Protein AF-A0A2D8FQS9-F1 (afdb_monomer_lite)

Radius of gyration: 17.71 Å; chains: 1; bounding box: 56×30×48 Å

Foldseek 3Di:
DDDDPPPPPVPPLLADQDPCVPPDPVVSVLSNLLLVLLLQLLLLCLLCVVVDDPPPSVVLLCVLCPDPPPVCVSVSSNSNVSSPNSVPDPSSVPDDNVNSVVSNVVSVVSVVVSVVVVVVVVVVD

Secondary structure (DSSP, 8-state):
---------TTTTTSPPP--TTS-HHHHHHHHHHHHHHHHHHHHHHHTGGGSPTTHHHHHHHHHHT---HHHHHHHHHHHHHHHHHHTSGGGGT--HHHHHHHHHHHHHHHHHHHHHHHHHHH--

pLDDT: mean 79.98, std 16.9, range [37.16, 96.5]

Structure (mmCIF, N/CA/C/O backbone):
data_AF-A0A2D8FQS9-F1
#
_entry.id   AF-A0A2D8FQS9-F1
#
loop_
_atom_site.group_PDB
_atom_site.id
_atom_site.type_symbol
_atom_site.label_atom_id
_atom_site.label_alt_id
_atom_site.label_comp_id
_atom_site.label_asym_id
_atom_site.label_entity_id
_atom_site.label_seq_id
_atom_site.pdbx_PDB_ins_code
_atom_site.Cartn_x
_atom_site.Cartn_y
_atom_site.Cartn_z
_atom_site.occupancy
_atom_site.B_iso_or_equiv
_atom_site.auth_seq_id
_atom_site.auth_comp_id
_atom_site.auth_asym_id
_atom_site.auth_atom_id
_atom_site.pdbx_PDB_model_num
ATOM 1 N N . MET A 1 1 ? 29.213 17.387 32.681 1.00 40.53 1 MET A N 1
ATOM 2 C CA . MET A 1 1 ? 29.246 16.064 32.025 1.00 40.53 1 MET A CA 1
ATOM 3 C C . MET A 1 1 ? 27.923 15.370 32.319 1.00 40.53 1 MET A C 1
ATOM 5 O O . MET A 1 1 ? 27.800 14.721 33.345 1.00 40.53 1 MET A O 1
ATOM 9 N N . PHE A 1 2 ? 26.915 15.616 31.481 1.00 39.91 2 PHE A N 1
ATOM 10 C CA . PHE A 1 2 ? 25.594 14.981 31.534 1.00 39.91 2 PHE A CA 1
ATOM 11 C C . PHE A 1 2 ? 25.517 14.081 30.297 1.00 39.91 2 PHE A C 1
ATOM 13 O O . PHE A 1 2 ? 25.138 14.515 29.213 1.00 39.91 2 PHE A O 1
ATOM 20 N N . SER A 1 3 ? 26.035 12.865 30.444 1.00 44.22 3 SER A N 1
ATOM 21 C CA . SER A 1 3 ? 25.919 11.799 29.450 1.00 44.22 3 SER A CA 1
ATOM 22 C C . SER A 1 3 ? 24.682 10.962 29.774 1.00 44.22 3 SER A C 1
ATOM 24 O O . SER A 1 3 ? 24.389 10.762 30.948 1.00 44.22 3 SER A O 1
ATOM 26 N N . LEU A 1 4 ? 24.041 10.426 28.730 1.00 42.78 4 LEU A N 1
ATOM 27 C CA . LEU A 1 4 ? 22.915 9.474 28.739 1.00 42.78 4 LEU A CA 1
AT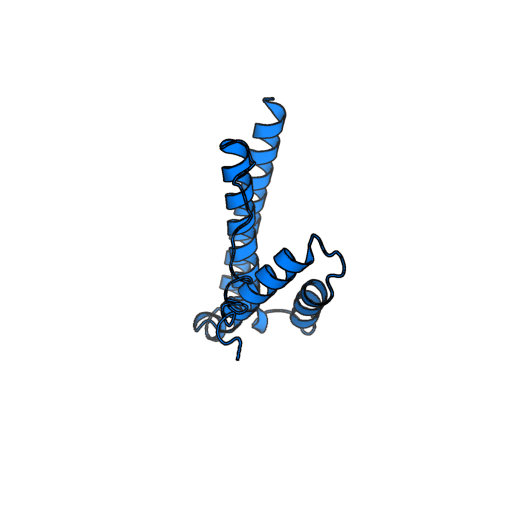OM 28 C C . LEU A 1 4 ? 21.489 10.048 28.844 1.00 42.78 4 LEU A C 1
ATOM 30 O O . LEU A 1 4 ? 20.752 9.738 29.769 1.00 42.78 4 LEU A O 1
ATOM 34 N N . VAL A 1 5 ? 21.040 10.740 27.792 1.00 48.91 5 VAL A N 1
ATOM 35 C CA . VAL A 1 5 ? 19.666 10.552 27.268 1.00 48.91 5 VAL A CA 1
ATOM 36 C C . VAL A 1 5 ? 19.762 10.344 25.752 1.00 48.91 5 VAL A C 1
ATOM 38 O O . VAL A 1 5 ? 19.230 11.084 24.936 1.00 48.91 5 VAL A O 1
ATOM 41 N N . LEU A 1 6 ? 20.535 9.327 25.375 1.00 44.69 6 LEU A N 1
ATOM 42 C CA . LEU A 1 6 ? 20.594 8.757 24.027 1.00 44.69 6 LEU A CA 1
ATOM 43 C C . LEU A 1 6 ? 19.648 7.548 23.983 1.00 44.69 6 LEU A C 1
ATOM 45 O O . LEU A 1 6 ? 20.048 6.419 23.735 1.00 44.69 6 LEU A O 1
ATOM 49 N N . ALA A 1 7 ? 18.381 7.802 24.304 1.00 42.34 7 ALA A N 1
ATOM 50 C CA . ALA A 1 7 ? 17.290 6.842 24.168 1.00 42.34 7 ALA A CA 1
ATOM 51 C C . ALA A 1 7 ? 16.113 7.484 23.422 1.00 42.34 7 ALA A C 1
ATOM 53 O O . ALA A 1 7 ? 14.952 7.210 23.701 1.00 42.34 7 ALA A O 1
ATOM 54 N N . PHE A 1 8 ? 16.410 8.336 22.438 1.00 40.31 8 PHE A N 1
ATOM 55 C CA . PHE A 1 8 ? 15.499 8.472 21.313 1.00 40.31 8 PHE A CA 1
ATOM 56 C C . PHE A 1 8 ? 15.676 7.216 20.469 1.00 40.31 8 PHE A C 1
ATOM 58 O O . PHE A 1 8 ? 16.539 7.140 19.597 1.00 40.31 8 PHE A O 1
ATOM 65 N N . ALA A 1 9 ? 14.845 6.219 20.763 1.00 43.88 9 ALA A N 1
ATOM 66 C CA . ALA A 1 9 ? 14.488 5.131 19.867 1.00 43.88 9 ALA A CA 1
ATOM 67 C C . ALA A 1 9 ? 13.776 5.689 18.613 1.00 43.88 9 ALA A C 1
ATOM 69 O O . ALA A 1 9 ? 12.670 5.289 18.267 1.00 43.88 9 ALA A O 1
ATOM 70 N N . GLY A 1 10 ? 14.414 6.635 17.918 1.00 37.16 10 GLY A N 1
ATOM 71 C CA . GLY A 1 10 ? 13.919 7.301 16.715 1.00 37.16 10 GLY A CA 1
ATOM 72 C C . GLY A 1 10 ? 13.976 6.426 15.463 1.00 37.16 10 GLY A C 1
ATOM 73 O O . GLY A 1 10 ? 13.921 6.951 14.361 1.00 37.16 10 GLY A O 1
ATOM 74 N N . ALA A 1 11 ? 14.105 5.107 15.621 1.00 37.94 11 ALA A N 1
ATOM 75 C CA . ALA A 1 11 ? 14.059 4.144 14.525 1.00 37.94 11 ALA A CA 1
ATOM 76 C C . ALA A 1 11 ? 12.902 3.135 14.648 1.00 37.94 11 ALA A C 1
ATOM 78 O O . ALA A 1 11 ? 12.718 2.335 13.740 1.00 37.94 11 ALA A O 1
ATOM 79 N N . LEU A 1 12 ? 12.113 3.162 15.735 1.00 38.94 12 LEU A N 1
ATOM 80 C CA . LEU A 1 12 ? 11.011 2.204 15.945 1.00 38.94 12 LEU A CA 1
ATOM 81 C C . LEU A 1 12 ? 9.615 2.843 16.006 1.00 38.94 12 LEU A C 1
ATOM 83 O O . LEU A 1 12 ? 8.623 2.125 16.006 1.00 38.94 12 LEU A O 1
ATOM 87 N N . ALA A 1 13 ? 9.509 4.175 15.992 1.00 42.06 13 ALA A N 1
ATOM 88 C CA . ALA A 1 13 ? 8.211 4.861 16.000 1.00 42.06 13 ALA A CA 1
ATOM 89 C C . ALA A 1 13 ? 7.475 4.838 14.641 1.00 42.06 13 ALA A C 1
ATOM 91 O O . ALA A 1 13 ? 6.335 5.270 14.560 1.00 42.06 13 ALA A O 1
ATOM 92 N N . LEU A 1 14 ? 8.100 4.313 13.581 1.00 43.16 14 LEU A N 1
ATOM 93 C CA . LEU A 1 14 ? 7.507 4.209 12.237 1.00 43.16 14 LEU A CA 1
ATOM 94 C C . LEU A 1 14 ? 6.801 2.861 11.980 1.00 43.16 14 LEU A C 1
ATOM 96 O O . LEU A 1 14 ? 6.445 2.553 10.848 1.00 43.16 14 LEU A O 1
ATOM 100 N N . GLN A 1 15 ? 6.617 2.035 13.017 1.00 47.66 15 GLN A N 1
ATOM 101 C CA . GLN A 1 15 ? 6.053 0.679 12.912 1.00 47.66 15 GLN A CA 1
ATOM 102 C C . GLN A 1 15 ? 4.880 0.417 13.860 1.00 47.66 15 GLN A C 1
ATOM 104 O O . GLN A 1 15 ? 4.473 -0.734 14.024 1.00 47.66 15 GLN A O 1
ATOM 109 N N . THR A 1 16 ? 4.355 1.433 14.541 1.00 54.75 16 THR A N 1
ATOM 110 C CA . THR A 1 16 ? 3.357 1.178 15.578 1.00 54.75 16 THR A CA 1
ATOM 111 C C . THR A 1 16 ? 1.953 1.057 14.983 1.00 54.75 16 THR A C 1
ATOM 113 O O . THR A 1 16 ? 1.526 1.970 14.273 1.00 54.75 16 THR A O 1
ATOM 116 N N . PRO A 1 17 ? 1.227 -0.042 15.272 1.00 61.53 17 PRO A N 1
ATOM 117 C CA . PRO A 1 17 ? -0.204 -0.134 14.997 1.00 61.53 17 PRO A CA 1
ATOM 118 C C . PRO A 1 17 ? -0.966 1.010 15.691 1.00 61.53 17 PRO A C 1
ATOM 120 O O . PRO A 1 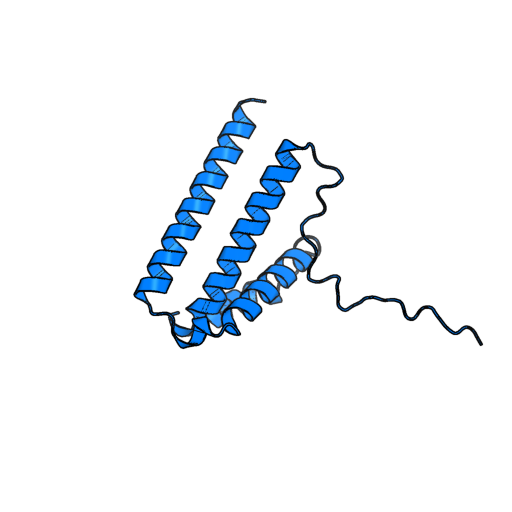17 ? -0.418 1.636 16.606 1.00 61.53 17 PRO A O 1
ATOM 123 N N . PRO A 1 18 ? -2.210 1.302 15.270 1.00 65.69 18 PRO A N 1
ATOM 124 C CA . PRO A 1 18 ? -3.013 2.361 15.867 1.00 65.69 18 PRO A CA 1
ATOM 125 C C . PRO A 1 18 ? -3.130 2.157 17.380 1.00 65.69 18 PRO A C 1
ATOM 127 O O . PRO A 1 18 ? -3.319 1.035 17.851 1.00 65.69 18 PRO A O 1
ATOM 130 N N . ASP A 1 19 ? -3.020 3.244 18.144 1.00 70.75 19 ASP A N 1
ATOM 131 C CA . ASP A 1 19 ? -3.233 3.191 19.588 1.00 70.75 19 ASP A CA 1
ATOM 132 C C . ASP A 1 19 ? -4.724 2.971 19.875 1.00 70.75 19 ASP A C 1
ATOM 134 O O . ASP A 1 19 ? -5.538 3.892 19.812 1.00 70.75 19 ASP A O 1
ATOM 138 N N . THR A 1 20 ? -5.091 1.724 20.167 1.00 74.56 20 THR A N 1
ATOM 139 C CA . THR A 1 20 ? -6.469 1.343 20.493 1.00 74.56 20 THR A CA 1
ATOM 140 C C . THR A 1 20 ? -6.742 1.309 21.996 1.00 74.56 20 THR A C 1
ATOM 142 O O . THR A 1 20 ? -7.803 0.843 22.405 1.00 74.56 20 THR A O 1
ATOM 145 N N . SER A 1 21 ? -5.811 1.776 22.838 1.00 74.88 21 SER A N 1
ATOM 146 C CA . SER A 1 21 ? -5.896 1.659 24.305 1.00 74.88 21 SER A CA 1
ATOM 147 C C . SER A 1 21 ? -7.114 2.370 24.906 1.00 74.88 21 SER A C 1
ATOM 149 O O . SER A 1 21 ? -7.580 1.995 25.980 1.00 74.88 21 SER A O 1
ATOM 151 N N . GLY A 1 22 ? -7.613 3.406 24.226 1.00 75.38 22 GLY A N 1
ATOM 152 C CA . GLY A 1 22 ? -8.767 4.203 24.647 1.00 75.38 22 GLY A CA 1
ATOM 153 C C . GLY A 1 22 ? -10.101 3.794 24.018 1.00 75.38 22 GLY A C 1
ATOM 154 O O . GLY A 1 22 ? -11.106 4.447 24.290 1.00 75.38 22 GLY A O 1
ATOM 155 N N . LEU A 1 23 ? -10.127 2.764 23.166 1.00 77.88 23 LEU A N 1
ATOM 156 C CA . LEU A 1 23 ? -11.325 2.373 22.420 1.00 77.88 23 LEU A CA 1
ATOM 157 C C . LEU A 1 23 ? -12.078 1.219 23.105 1.00 77.88 23 LEU A C 1
ATOM 159 O O . LEU A 1 23 ? -11.449 0.333 23.692 1.00 77.88 23 LEU A O 1
ATOM 163 N N . PRO A 1 24 ? -13.419 1.164 22.987 1.00 82.62 24 PRO A N 1
ATOM 164 C CA . PRO A 1 24 ? -14.186 -0.035 23.305 1.00 82.62 24 PRO A CA 1
ATOM 165 C C . PRO A 1 24 ? -13.637 -1.267 22.560 1.00 82.62 24 PRO A C 1
ATOM 167 O O . PRO A 1 24 ? -13.171 -1.123 21.428 1.00 82.62 24 PRO A O 1
ATOM 170 N N . PRO A 1 25 ? -13.725 -2.486 23.128 1.00 79.69 25 PRO A N 1
ATOM 171 C CA . PRO A 1 25 ? -13.121 -3.688 22.542 1.00 79.69 25 PRO A CA 1
ATOM 172 C C . PRO A 1 25 ? -13.524 -3.960 21.085 1.00 79.69 25 PRO A C 1
ATOM 174 O O . PRO A 1 25 ? -12.678 -4.339 20.276 1.00 79.69 25 PRO A O 1
ATOM 177 N N . GLU A 1 26 ? -14.792 -3.730 20.732 1.00 76.75 26 GLU A N 1
ATOM 178 C CA . GLU A 1 26 ? -15.272 -3.906 19.355 1.00 76.75 26 GLU A CA 1
ATOM 179 C C . GLU A 1 26 ? -14.729 -2.831 18.402 1.00 76.75 26 GLU A C 1
ATOM 181 O O . GLU A 1 26 ? -14.248 -3.163 17.320 1.00 76.75 26 GLU A O 1
ATOM 186 N N . GLN A 1 27 ? -14.666 -1.562 18.819 1.00 73.06 27 GLN A N 1
ATOM 187 C CA . GLN A 1 27 ? -14.029 -0.511 18.013 1.00 73.06 27 GLN A CA 1
ATOM 188 C C . GLN A 1 27 ? -12.524 -0.751 17.847 1.00 73.06 27 GLN A C 1
ATOM 190 O O . GLN A 1 27 ? -11.989 -0.602 16.751 1.00 73.06 27 GLN A O 1
ATOM 195 N N . ALA A 1 28 ? -11.834 -1.183 18.905 1.00 80.00 28 ALA A N 1
ATOM 196 C CA . ALA A 1 28 ? -10.419 -1.540 18.841 1.00 80.00 28 ALA A CA 1
ATOM 197 C C . ALA A 1 28 ? -10.169 -2.665 17.822 1.00 80.00 28 ALA A C 1
ATOM 199 O O . ALA A 1 28 ? -9.211 -2.617 17.048 1.00 80.00 28 ALA A O 1
ATOM 200 N N . LYS A 1 29 ? -11.041 -3.676 17.788 1.00 80.81 29 LYS A N 1
ATOM 201 C CA . LYS A 1 29 ? -10.965 -4.778 16.824 1.00 80.81 29 LYS A CA 1
ATOM 202 C C . LYS A 1 29 ? -11.197 -4.298 15.391 1.00 80.81 29 LYS A C 1
ATOM 204 O O . LYS A 1 29 ? -10.413 -4.656 14.515 1.00 80.81 29 LYS A O 1
ATOM 209 N N . GLN A 1 30 ? -12.210 -3.463 15.162 1.00 78.12 30 GLN A N 1
ATOM 210 C CA . GLN A 1 30 ? -12.500 -2.890 13.844 1.00 78.12 30 GLN A CA 1
ATOM 211 C C . GLN A 1 30 ? -11.336 -2.032 13.328 1.00 78.12 30 GLN A C 1
ATOM 213 O O . GLN A 1 30 ? -10.883 -2.224 12.201 1.00 78.12 30 GLN A O 1
ATOM 218 N N . VAL A 1 31 ? -10.783 -1.149 14.165 1.00 80.44 31 VAL A N 1
ATOM 219 C CA . VAL A 1 31 ? -9.634 -0.300 13.807 1.00 80.44 31 VAL A CA 1
ATOM 220 C C . VAL A 1 31 ? -8.414 -1.145 13.437 1.00 80.44 31 VAL A C 1
ATOM 222 O O . VAL A 1 31 ? -7.773 -0.893 12.416 1.00 80.44 31 VAL A O 1
ATOM 225 N N . ASN A 1 32 ? -8.125 -2.196 14.207 1.00 82.50 32 ASN A N 1
ATOM 226 C CA . ASN A 1 32 ? -7.031 -3.114 13.894 1.00 82.50 32 ASN A CA 1
ATOM 227 C C . ASN A 1 32 ? -7.260 -3.881 12.581 1.00 82.50 32 ASN A C 1
ATOM 229 O O . ASN A 1 32 ? -6.309 -4.093 11.829 1.00 82.50 32 ASN A O 1
ATOM 233 N N . GLN A 1 33 ? -8.500 -4.270 12.272 1.00 82.06 33 GLN A N 1
ATOM 234 C CA . GLN A 1 33 ? -8.839 -4.930 11.006 1.00 82.06 33 GLN A CA 1
ATOM 235 C C . GLN A 1 33 ? -8.667 -3.995 9.806 1.00 82.06 33 GLN A C 1
ATOM 237 O O . GLN A 1 33 ? -8.072 -4.401 8.808 1.00 82.06 33 GLN A O 1
ATOM 242 N N . VAL A 1 34 ? -9.125 -2.743 9.912 1.00 82.69 34 VAL A N 1
ATOM 243 C CA . VAL A 1 34 ? -8.952 -1.735 8.852 1.00 82.69 34 VAL A CA 1
ATOM 244 C C . VAL A 1 34 ? -7.472 -1.471 8.627 1.00 82.69 34 VAL A C 1
ATOM 246 O O . VAL A 1 34 ? -6.997 -1.516 7.493 1.00 82.69 34 VAL A O 1
ATOM 249 N N . PHE A 1 35 ? -6.719 -1.271 9.708 1.00 84.50 35 PHE A N 1
ATOM 250 C CA . PHE A 1 35 ? -5.288 -1.024 9.626 1.00 84.50 35 PHE A CA 1
ATOM 251 C C . PHE A 1 35 ? -4.534 -2.199 8.992 1.00 84.50 35 PHE A C 1
ATOM 253 O O . PHE A 1 35 ? -3.715 -1.995 8.095 1.00 84.50 35 PHE A O 1
ATOM 260 N N . ALA A 1 36 ? -4.838 -3.437 9.391 1.00 85.44 36 ALA A N 1
ATOM 261 C CA . ALA A 1 36 ? -4.245 -4.631 8.793 1.00 85.44 36 ALA A CA 1
ATOM 262 C C . ALA A 1 36 ? -4.595 -4.766 7.300 1.00 85.44 36 ALA A C 1
ATOM 264 O O . ALA A 1 36 ? -3.708 -5.041 6.489 1.00 85.44 36 ALA A O 1
ATOM 265 N N . GLY A 1 37 ? -5.856 -4.515 6.930 1.00 85.56 37 GLY A N 1
ATOM 266 C CA . GLY A 1 37 ? -6.315 -4.529 5.539 1.00 85.56 37 GLY A CA 1
ATOM 267 C C . GLY A 1 37 ? -5.593 -3.492 4.679 1.00 85.56 37 GLY A C 1
ATOM 268 O O . GLY A 1 37 ? -5.051 -3.827 3.627 1.00 85.56 37 GLY A O 1
ATOM 269 N N . MET A 1 38 ? -5.484 -2.254 5.166 1.00 86.94 38 MET A N 1
ATOM 270 C CA . MET A 1 38 ? -4.747 -1.190 4.481 1.00 86.94 38 MET A CA 1
ATOM 271 C C . MET A 1 38 ? -3.253 -1.503 4.360 1.00 86.94 38 MET A C 1
ATOM 273 O O . MET A 1 38 ? -2.677 -1.325 3.290 1.00 86.94 38 MET A O 1
ATOM 277 N N . THR A 1 39 ? -2.626 -2.018 5.420 1.00 89.38 39 THR A N 1
ATOM 278 C CA . THR A 1 39 ? -1.211 -2.429 5.387 1.00 89.38 39 THR A CA 1
ATOM 279 C C . THR A 1 39 ? -0.975 -3.455 4.283 1.00 89.38 39 THR A C 1
ATOM 281 O O . THR A 1 39 ? -0.073 -3.293 3.462 1.00 89.38 39 THR A O 1
ATOM 284 N N . ARG A 1 40 ? -1.823 -4.490 4.234 1.00 90.00 40 ARG A N 1
ATOM 285 C CA . ARG A 1 40 ? -1.756 -5.545 3.221 1.00 90.00 40 ARG A CA 1
ATOM 286 C C . ARG A 1 40 ? -1.966 -4.986 1.818 1.00 90.00 40 ARG A C 1
ATOM 288 O O . ARG A 1 40 ? -1.213 -5.341 0.920 1.00 90.00 40 ARG A O 1
ATOM 295 N N . MET A 1 41 ? -2.933 -4.085 1.642 1.00 90.62 41 MET A N 1
ATOM 296 C CA . MET A 1 41 ? -3.181 -3.418 0.365 1.00 90.62 41 MET A CA 1
ATOM 297 C C . MET A 1 41 ? -1.935 -2.690 -0.138 1.00 90.62 41 MET A C 1
ATOM 299 O O . MET A 1 41 ? -1.516 -2.916 -1.269 1.00 90.62 41 MET A O 1
ATOM 303 N N . PHE A 1 42 ? -1.305 -1.858 0.693 1.00 92.69 42 PHE A N 1
ATOM 304 C CA . PHE A 1 42 ? -0.117 -1.111 0.280 1.00 92.69 42 PHE A CA 1
ATOM 305 C C . PHE A 1 42 ? 1.104 -2.011 0.061 1.00 92.69 42 PHE A C 1
ATOM 307 O O . PHE A 1 42 ? 1.852 -1.783 -0.888 1.00 92.69 42 PHE A O 1
ATOM 314 N N . GLU A 1 43 ? 1.272 -3.078 0.845 1.00 94.06 43 GLU A N 1
ATOM 315 C CA . GLU A 1 43 ? 2.312 -4.086 0.601 1.00 94.06 43 GLU A CA 1
ATOM 316 C C . GLU A 1 43 ? 2.095 -4.827 -0.734 1.00 94.06 43 GLU A C 1
ATOM 318 O O . GLU A 1 43 ? 3.042 -5.016 -1.505 1.00 94.06 43 GLU A O 1
ATOM 323 N N . THR A 1 44 ? 0.854 -5.179 -1.079 1.00 93.56 44 THR A N 1
ATOM 324 C CA . THR A 1 44 ? 0.521 -5.743 -2.396 1.00 93.56 44 THR A CA 1
ATOM 325 C C . THR A 1 44 ? 0.747 -4.724 -3.513 1.00 93.56 44 THR A C 1
ATOM 327 O O . THR A 1 44 ? 1.362 -5.072 -4.519 1.00 93.56 44 THR A O 1
ATOM 330 N N . LEU A 1 45 ? 0.362 -3.454 -3.331 1.00 93.50 45 LEU A N 1
ATOM 331 C CA . LEU A 1 45 ? 0.625 -2.392 -4.312 1.00 93.50 45 LEU A CA 1
ATOM 332 C C . LEU A 1 45 ? 2.125 -2.245 -4.595 1.00 93.50 45 LEU A C 1
ATOM 334 O O . LEU A 1 45 ? 2.526 -2.180 -5.754 1.00 93.50 45 LEU A O 1
ATOM 338 N N . GLY A 1 46 ? 2.959 -2.254 -3.554 1.00 94.75 46 GLY A N 1
ATOM 339 C CA . GLY A 1 46 ? 4.411 -2.230 -3.708 1.00 94.75 46 GLY A CA 1
ATOM 340 C C . GLY A 1 46 ? 4.943 -3.460 -4.440 1.00 94.75 46 GLY A C 1
ATOM 341 O O . GLY A 1 46 ? 5.775 -3.341 -5.338 1.00 94.75 46 GLY A O 1
ATOM 342 N N . THR A 1 47 ? 4.422 -4.644 -4.105 1.00 96.50 47 THR A N 1
ATOM 343 C CA . THR A 1 47 ? 4.786 -5.909 -4.766 1.00 96.50 47 THR A CA 1
ATOM 344 C C . THR A 1 47 ? 4.426 -5.886 -6.257 1.00 96.50 47 THR A C 1
ATOM 346 O O . THR A 1 47 ? 5.185 -6.376 -7.090 1.00 96.50 47 THR A O 1
ATOM 349 N N . CYS A 1 48 ? 3.300 -5.263 -6.602 1.00 95.19 48 CYS A N 1
ATOM 350 C CA . CYS A 1 48 ? 2.760 -5.173 -7.954 1.00 95.19 48 CYS A CA 1
ATOM 351 C C . CYS A 1 48 ? 3.224 -3.955 -8.756 1.00 95.19 48 CYS A C 1
ATOM 353 O O . CYS A 1 48 ? 2.836 -3.830 -9.916 1.00 95.19 48 CYS A O 1
ATOM 355 N N . GLU A 1 49 ? 4.078 -3.090 -8.196 1.00 94.06 49 GLU A N 1
ATOM 356 C CA . GLU A 1 49 ? 4.464 -1.807 -8.802 1.00 94.06 49 GLU A CA 1
ATOM 357 C C . GLU A 1 49 ? 4.893 -1.943 -10.272 1.00 94.06 49 GLU A C 1
ATOM 359 O O . GLU A 1 49 ? 4.525 -1.130 -11.117 1.00 94.06 49 GLU A O 1
ATOM 364 N N . ARG A 1 50 ? 5.646 -3.000 -10.600 1.00 92.00 50 ARG A N 1
ATOM 365 C CA . ARG A 1 50 ? 6.165 -3.241 -11.957 1.00 92.00 50 ARG A CA 1
ATOM 366 C C . ARG A 1 50 ? 5.083 -3.490 -13.008 1.00 92.00 50 ARG A C 1
ATOM 368 O O . ARG A 1 50 ? 5.381 -3.381 -14.194 1.00 92.00 50 ARG A O 1
ATOM 375 N N . GLN A 1 51 ? 3.883 -3.864 -12.576 1.00 92.12 51 GLN A N 1
ATOM 376 C CA . GLN A 1 51 ? 2.731 -4.116 -13.439 1.00 92.12 51 GLN A CA 1
ATOM 377 C C . GLN A 1 51 ? 1.900 -2.847 -13.665 1.00 92.12 51 GLN A C 1
ATOM 379 O O . GLN A 1 51 ? 1.012 -2.836 -14.516 1.00 92.12 51 GLN A O 1
ATOM 384 N N . PHE A 1 52 ? 2.157 -1.770 -12.916 1.00 89.19 52 PHE A N 1
ATOM 385 C CA . PHE A 1 52 ? 1.385 -0.545 -13.051 1.00 89.19 52 PHE A CA 1
ATOM 386 C C . PHE A 1 52 ? 1.691 0.188 -14.360 1.00 89.19 52 PHE A C 1
ATOM 388 O O . PHE A 1 52 ? 2.819 0.147 -14.861 1.00 89.19 52 PHE A O 1
ATOM 395 N N . PRO A 1 53 ? 0.708 0.933 -14.896 1.00 88.94 53 PRO A N 1
ATOM 396 C CA . PRO A 1 53 ? 0.977 1.900 -15.944 1.00 88.94 53 PRO A CA 1
ATOM 397 C C . PRO A 1 53 ? 2.056 2.911 -15.509 1.00 88.94 53 PRO A C 1
ATOM 399 O O . PRO A 1 53 ? 2.121 3.273 -14.327 1.00 88.94 53 PRO A O 1
ATOM 402 N N . PRO A 1 54 ? 2.873 3.421 -16.449 1.00 87.44 54 PRO A N 1
ATOM 403 C CA . PRO A 1 54 ? 3.888 4.427 -16.147 1.00 87.44 54 PRO A CA 1
ATOM 404 C C . PRO A 1 54 ? 3.302 5.636 -15.405 1.00 87.44 54 PRO A C 1
ATOM 406 O O . PRO A 1 54 ? 2.269 6.171 -15.807 1.00 87.44 54 PRO A O 1
ATOM 409 N N . GLY A 1 55 ? 3.967 6.087 -14.339 1.00 86.31 55 GLY A N 1
ATOM 410 C CA . GLY A 1 55 ? 3.559 7.266 -13.572 1.00 86.31 55 GLY A CA 1
ATOM 411 C C . GLY A 1 55 ? 2.554 7.000 -12.447 1.00 86.31 55 GLY A C 1
ATOM 412 O O . GLY A 1 55 ? 2.317 7.900 -11.641 1.00 86.31 55 GLY A O 1
ATOM 413 N N . VAL A 1 56 ? 1.939 5.814 -12.366 1.00 89.38 56 VAL A N 1
ATOM 414 C CA . VAL A 1 56 ? 0.980 5.487 -11.289 1.00 89.38 56 VAL A CA 1
ATOM 415 C C . VAL A 1 56 ? 1.707 5.257 -9.965 1.00 89.38 56 VAL A C 1
ATOM 417 O O . VAL A 1 56 ? 1.294 5.782 -8.933 1.00 89.38 56 VAL A O 1
ATOM 420 N N . ALA A 1 57 ? 2.824 4.530 -9.994 1.00 89.38 57 ALA A N 1
ATOM 421 C CA . ALA A 1 57 ? 3.649 4.274 -8.815 1.00 89.38 57 ALA A CA 1
ATOM 422 C C . ALA A 1 57 ? 4.163 5.576 -8.179 1.00 89.38 57 ALA A C 1
ATOM 424 O O . ALA A 1 57 ? 4.111 5.760 -6.960 1.00 89.38 57 ALA A O 1
ATOM 425 N N . GLU A 1 58 ? 4.622 6.510 -9.014 1.00 91.31 58 GLU A N 1
ATOM 426 C CA . GLU A 1 58 ? 5.081 7.828 -8.590 1.00 91.31 58 GLU A CA 1
ATOM 427 C C . GLU A 1 58 ? 3.951 8.646 -7.962 1.00 91.31 58 GLU A C 1
ATOM 429 O O . GLU A 1 58 ? 4.177 9.296 -6.944 1.00 91.31 58 GLU A O 1
ATOM 434 N N . GLN A 1 59 ? 2.736 8.582 -8.515 1.00 90.75 59 GLN A N 1
ATOM 435 C CA . GLN A 1 59 ? 1.567 9.261 -7.950 1.00 90.75 59 GLN A CA 1
ATOM 436 C C . GLN A 1 59 ? 1.187 8.709 -6.575 1.00 90.75 59 GLN A C 1
ATOM 438 O O . GLN A 1 59 ? 0.970 9.495 -5.655 1.00 90.75 59 GLN A O 1
ATOM 443 N N . VAL A 1 60 ? 1.154 7.382 -6.406 1.00 88.50 60 VAL A N 1
ATOM 444 C CA . VAL A 1 60 ? 0.849 6.745 -5.110 1.00 88.50 60 VAL A CA 1
ATOM 445 C C . VAL A 1 60 ? 1.864 7.173 -4.052 1.00 88.50 60 VAL A C 1
ATOM 447 O O . VAL A 1 60 ? 1.492 7.629 -2.971 1.00 88.50 60 VAL A O 1
ATOM 450 N N . ARG A 1 61 ? 3.156 7.094 -4.379 1.00 89.25 61 ARG A N 1
ATOM 451 C CA . ARG A 1 61 ? 4.224 7.515 -3.466 1.00 89.25 61 ARG A CA 1
ATOM 452 C C . ARG A 1 61 ? 4.167 9.006 -3.159 1.00 89.25 61 ARG A C 1
ATOM 454 O O . ARG A 1 61 ? 4.327 9.381 -2.003 1.00 89.25 61 ARG A O 1
ATOM 461 N N . ALA A 1 62 ? 3.915 9.850 -4.157 1.00 91.50 62 ALA A N 1
ATOM 462 C CA . ALA A 1 62 ? 3.793 11.290 -3.960 1.00 91.50 62 ALA A CA 1
ATOM 463 C C . ALA A 1 62 ? 2.584 11.653 -3.087 1.00 91.50 62 ALA A C 1
ATOM 465 O O . ALA A 1 62 ? 2.697 12.564 -2.273 1.00 91.50 62 ALA A O 1
ATOM 466 N N . ALA A 1 63 ? 1.457 10.951 -3.224 1.00 89.00 63 ALA A N 1
ATOM 467 C CA . ALA A 1 63 ? 0.278 11.177 -2.393 1.00 89.00 63 ALA A CA 1
ATOM 468 C C . ALA A 1 63 ? 0.565 10.885 -0.912 1.00 89.00 63 ALA A C 1
ATOM 470 O O . ALA A 1 63 ? 0.214 11.688 -0.055 1.00 89.00 63 ALA A O 1
ATOM 471 N N . LEU A 1 64 ? 1.262 9.783 -0.616 1.00 88.19 64 LEU A N 1
ATOM 472 C CA . LEU A 1 64 ? 1.638 9.437 0.758 1.00 88.19 64 LEU A CA 1
ATOM 473 C C . LEU A 1 64 ? 2.744 10.345 1.314 1.00 88.19 64 LEU A C 1
ATOM 475 O O . LEU A 1 64 ? 2.667 10.798 2.452 1.00 88.19 64 LEU A O 1
ATOM 479 N N . ALA A 1 65 ? 3.777 10.626 0.516 1.00 88.56 65 ALA A N 1
ATOM 480 C CA . ALA A 1 65 ? 4.940 11.394 0.961 1.00 88.56 65 ALA A CA 1
ATOM 481 C C . ALA A 1 65 ? 4.643 12.888 1.165 1.00 88.56 65 ALA A C 1
ATOM 483 O O . ALA A 1 65 ? 5.325 13.540 1.954 1.00 88.56 65 ALA A O 1
ATOM 484 N N . ASN A 1 66 ? 3.646 13.432 0.460 1.00 90.56 66 ASN A N 1
ATOM 485 C CA . ASN A 1 66 ? 3.251 14.837 0.563 1.00 90.56 66 ASN A CA 1
ATOM 486 C C . ASN A 1 66 ? 2.031 15.054 1.471 1.00 90.56 66 ASN A C 1
ATOM 488 O O . ASN A 1 66 ? 1.393 16.102 1.374 1.00 90.56 66 ASN A O 1
ATOM 492 N N . GLU A 1 67 ? 1.690 14.101 2.345 1.00 89.94 67 GLU A N 1
ATOM 493 C CA . GLU A 1 67 ? 0.656 14.328 3.356 1.00 89.94 67 GLU A CA 1
ATOM 494 C C . GLU A 1 67 ? 1.067 15.492 4.276 1.00 89.94 67 GLU A C 1
ATOM 496 O O . GLU A 1 67 ? 2.152 15.504 4.866 1.00 89.94 67 GLU A O 1
ATOM 501 N N . THR A 1 68 ? 0.194 16.494 4.369 1.00 88.25 68 THR A N 1
ATOM 502 C CA . THR A 1 68 ? 0.430 17.729 5.135 1.00 88.25 68 THR A CA 1
ATOM 503 C C . THR A 1 68 ? -0.393 17.787 6.412 1.00 88.25 68 THR A C 1
ATOM 505 O O . THR A 1 68 ? -0.055 18.559 7.310 1.00 88.25 68 THR A O 1
ATOM 508 N N . ASP A 1 69 ? -1.434 16.961 6.515 1.00 87.25 69 ASP A N 1
ATOM 509 C CA . ASP A 1 69 ? -2.224 16.809 7.722 1.00 87.25 69 ASP A CA 1
ATOM 510 C C . ASP A 1 69 ? -1.384 16.093 8.799 1.00 87.25 69 ASP A C 1
ATOM 512 O O . ASP A 1 69 ? -1.021 14.922 8.625 1.00 87.25 69 ASP A O 1
ATOM 516 N N . PRO A 1 70 ? -1.047 16.766 9.916 1.00 80.12 70 PRO A N 1
ATOM 517 C CA . PRO A 1 70 ? -0.222 16.177 10.964 1.00 80.12 70 PRO A CA 1
ATOM 518 C C . PRO A 1 70 ? -0.873 14.949 11.613 1.00 80.12 70 PRO A C 1
ATOM 520 O O . PRO A 1 70 ? -0.143 14.087 12.101 1.00 80.12 70 PRO A O 1
ATOM 523 N N . GLU A 1 71 ? -2.205 14.835 11.593 1.00 78.69 71 GLU A N 1
ATOM 524 C CA . GLU A 1 71 ? -2.927 13.682 12.145 1.00 78.69 71 GLU A CA 1
ATOM 525 C C . GLU A 1 71 ? -2.814 12.453 11.234 1.00 78.69 71 GLU A C 1
ATOM 527 O O . GLU A 1 71 ? -2.777 11.319 11.711 1.00 78.69 71 GLU A O 1
ATOM 532 N N . LYS A 1 72 ? -2.699 12.666 9.917 1.00 80.38 72 LYS A N 1
ATOM 533 C CA . LYS A 1 72 ? -2.576 11.588 8.922 1.00 80.38 72 LYS A CA 1
ATOM 534 C C . LYS A 1 72 ? -1.136 11.233 8.593 1.00 80.38 72 LYS A C 1
ATOM 536 O O . LYS A 1 72 ? -0.875 10.123 8.137 1.00 80.38 72 LYS A O 1
ATOM 541 N N . LYS A 1 73 ? -0.194 12.142 8.847 1.00 83.19 73 LYS A N 1
ATOM 542 C CA . LYS A 1 73 ? 1.212 11.993 8.462 1.00 83.19 73 LYS A CA 1
ATOM 543 C C . LYS A 1 73 ? 1.831 10.673 8.925 1.00 83.19 73 LYS A C 1
ATOM 545 O O . LYS A 1 73 ? 2.451 9.988 8.120 1.00 83.19 73 LYS A O 1
ATOM 550 N N . ALA A 1 74 ? 1.611 10.280 10.180 1.00 83.94 74 ALA A N 1
ATOM 551 C CA . ALA A 1 74 ? 2.137 9.021 10.711 1.00 83.94 74 ALA A CA 1
ATOM 552 C C . ALA A 1 74 ? 1.550 7.790 9.993 1.00 83.94 74 ALA A C 1
ATOM 554 O O . ALA A 1 74 ? 2.274 6.843 9.689 1.00 83.94 74 ALA A O 1
ATOM 555 N N . ALA A 1 75 ? 0.252 7.817 9.673 1.00 84.25 75 ALA A N 1
ATOM 556 C CA . ALA A 1 75 ? -0.388 6.756 8.903 1.00 84.25 75 ALA A CA 1
ATOM 557 C C . ALA A 1 75 ? 0.153 6.713 7.465 1.00 84.25 75 ALA A C 1
ATOM 559 O O . ALA A 1 75 ? 0.485 5.640 6.973 1.00 84.25 75 ALA A O 1
ATOM 560 N N . SER A 1 76 ? 0.317 7.862 6.808 1.00 88.81 76 SER A N 1
ATOM 561 C CA . SER A 1 76 ? 0.872 7.938 5.451 1.00 88.81 76 SER A CA 1
ATOM 562 C C . SER A 1 76 ? 2.322 7.452 5.380 1.00 88.81 76 SER A C 1
ATOM 564 O O . SER A 1 76 ? 2.667 6.695 4.473 1.00 88.81 76 SER A O 1
ATOM 566 N N . GLU A 1 77 ? 3.158 7.810 6.359 1.00 89.94 77 GLU A N 1
ATOM 567 C CA . GLU A 1 77 ? 4.528 7.296 6.493 1.00 89.94 77 GLU A CA 1
ATOM 568 C C . GLU A 1 77 ? 4.541 5.773 6.696 1.00 89.94 77 GLU A C 1
ATOM 570 O O . GLU A 1 77 ? 5.324 5.065 6.060 1.00 89.94 77 GLU A O 1
ATOM 575 N N . PHE A 1 78 ? 3.634 5.252 7.526 1.00 88.81 78 PHE A N 1
ATOM 576 C CA . PHE A 1 78 ? 3.493 3.816 7.746 1.00 88.81 78 PHE A CA 1
ATOM 577 C C . PHE A 1 78 ? 3.062 3.067 6.470 1.00 88.81 78 PHE A C 1
ATOM 579 O O . PHE A 1 78 ? 3.651 2.043 6.118 1.00 88.81 78 PHE A O 1
ATOM 586 N N . LEU A 1 79 ? 2.069 3.578 5.735 1.00 91.19 79 LEU A N 1
ATOM 587 C CA . LEU A 1 79 ? 1.613 2.973 4.477 1.00 91.19 79 LEU A CA 1
ATOM 588 C C . LEU A 1 79 ? 2.695 3.032 3.395 1.00 91.19 79 LEU A C 1
ATOM 590 O O . LEU A 1 79 ? 2.842 2.086 2.620 1.00 91.19 79 LEU A O 1
ATOM 594 N N . LEU A 1 80 ? 3.497 4.101 3.372 1.00 92.88 80 LEU A N 1
ATOM 595 C CA . LEU A 1 80 ? 4.651 4.207 2.483 1.00 92.88 80 LEU A CA 1
ATOM 596 C C . LEU A 1 80 ? 5.711 3.150 2.823 1.00 92.88 80 LEU A C 1
ATOM 598 O O . LEU A 1 80 ? 6.248 2.511 1.921 1.00 92.88 80 LEU A O 1
ATOM 602 N N . ALA A 1 81 ? 5.961 2.895 4.109 1.00 91.62 81 ALA A N 1
ATOM 603 C CA . ALA A 1 81 ? 6.860 1.826 4.534 1.00 91.62 81 ALA A CA 1
ATOM 604 C C . ALA A 1 81 ? 6.335 0.430 4.143 1.00 91.62 81 ALA A C 1
ATOM 606 O O . ALA A 1 81 ? 7.116 -0.419 3.706 1.00 91.62 81 ALA A O 1
ATOM 607 N N . ALA A 1 82 ? 5.024 0.186 4.251 1.00 92.88 82 ALA A N 1
ATOM 608 C CA . ALA A 1 82 ? 4.400 -1.059 3.794 1.00 92.88 82 ALA A CA 1
ATOM 609 C C . ALA A 1 82 ? 4.549 -1.246 2.274 1.00 92.88 82 ALA A C 1
ATOM 611 O O . ALA A 1 82 ? 4.924 -2.325 1.810 1.00 92.88 82 ALA A O 1
ATOM 612 N N . TYR A 1 83 ? 4.342 -0.175 1.507 1.00 94.19 83 TYR A N 1
ATOM 613 C CA . TYR A 1 83 ? 4.585 -0.157 0.069 1.00 94.19 83 TYR A CA 1
ATOM 614 C C . TYR A 1 83 ? 6.043 -0.494 -0.269 1.00 94.19 83 TYR A C 1
ATOM 616 O O . TYR A 1 83 ? 6.317 -1.389 -1.071 1.00 94.19 83 TYR A O 1
ATOM 624 N N . ASP A 1 84 ? 6.998 0.173 0.376 1.00 94.88 84 ASP A N 1
ATOM 625 C CA . ASP A 1 84 ? 8.424 -0.054 0.134 1.00 94.88 84 ASP A CA 1
ATOM 626 C C . ASP A 1 84 ? 8.855 -1.476 0.507 1.00 94.88 84 ASP A C 1
ATOM 628 O O . ASP A 1 84 ? 9.645 -2.095 -0.212 1.00 94.88 84 ASP A O 1
ATOM 632 N N . LYS A 1 85 ? 8.282 -2.035 1.579 1.00 94.81 85 LYS A N 1
ATOM 633 C CA . LYS A 1 85 ? 8.468 -3.437 1.966 1.00 94.81 85 LYS A CA 1
ATOM 634 C C . LYS A 1 85 ? 7.978 -4.388 0.872 1.00 94.81 85 LYS A C 1
ATOM 636 O O . LYS A 1 85 ? 8.709 -5.305 0.500 1.00 94.81 85 LYS A O 1
ATOM 641 N N . GLY A 1 86 ? 6.779 -4.159 0.339 1.00 94.12 86 GLY A N 1
ATOM 642 C CA . GLY A 1 86 ? 6.219 -4.950 -0.756 1.00 94.12 86 GLY A CA 1
ATOM 643 C C . GLY A 1 86 ? 7.099 -4.924 -2.001 1.00 94.12 86 GLY A C 1
ATOM 644 O O . GLY A 1 86 ? 7.468 -5.969 -2.538 1.00 94.12 86 GLY A O 1
ATOM 645 N N . LYS A 1 87 ? 7.531 -3.725 -2.398 1.00 95.00 87 LYS A N 1
ATOM 646 C CA . LYS A 1 87 ? 8.431 -3.505 -3.536 1.00 95.00 87 LYS A CA 1
ATOM 647 C C . LYS A 1 87 ? 9.783 -4.201 -3.378 1.00 95.00 87 LYS A C 1
ATOM 649 O O . LYS A 1 87 ? 10.338 -4.699 -4.355 1.00 95.00 87 LYS A O 1
ATOM 654 N N . ALA A 1 88 ? 10.323 -4.225 -2.161 1.00 95.94 88 ALA A N 1
ATOM 655 C CA . ALA A 1 88 ? 11.584 -4.892 -1.849 1.00 95.94 88 ALA A CA 1
ATOM 656 C C . ALA A 1 88 ? 11.450 -6.420 -1.708 1.00 95.94 88 ALA A C 1
ATOM 658 O O . ALA A 1 88 ? 12.461 -7.112 -1.561 1.00 95.94 88 ALA A O 1
ATOM 659 N N . SER A 1 89 ? 10.229 -6.965 -1.727 1.00 95.31 89 SER A N 1
ATOM 660 C CA . SER A 1 89 ? 10.012 -8.398 -1.560 1.00 95.31 89 SER A CA 1
ATOM 661 C C . SER A 1 89 ? 10.561 -9.198 -2.755 1.00 95.31 89 SER A C 1
ATOM 663 O O . SER A 1 89 ? 10.477 -8.749 -3.900 1.00 95.31 89 SER A O 1
ATOM 665 N N . PRO A 1 90 ? 11.059 -10.434 -2.544 1.00 94.88 90 PRO A N 1
ATOM 666 C CA . PRO A 1 90 ? 11.447 -11.315 -3.650 1.00 94.88 90 PRO A CA 1
ATOM 667 C C . PRO A 1 90 ? 10.301 -11.564 -4.638 1.00 94.88 90 PRO A C 1
ATOM 669 O O . PRO A 1 90 ? 10.526 -11.732 -5.835 1.00 94.88 90 PRO A O 1
ATOM 672 N N . ARG A 1 91 ? 9.062 -11.548 -4.132 1.00 93.25 91 ARG A N 1
ATOM 673 C CA . ARG A 1 91 ? 7.849 -11.763 -4.916 1.00 93.25 91 ARG A CA 1
ATOM 674 C C . ARG A 1 91 ? 7.606 -10.651 -5.935 1.00 93.25 91 ARG A C 1
ATOM 676 O O . ARG A 1 91 ? 7.133 -10.947 -7.028 1.00 93.25 91 ARG A O 1
ATOM 683 N N . ALA A 1 92 ? 8.003 -9.412 -5.641 1.00 93.94 92 ALA A N 1
ATOM 684 C CA . ALA A 1 92 ? 7.877 -8.288 -6.571 1.00 93.94 92 ALA A CA 1
ATOM 685 C C . ALA A 1 92 ? 8.661 -8.494 -7.881 1.00 93.94 92 ALA A C 1
ATOM 687 O O . ALA A 1 92 ? 8.363 -7.883 -8.908 1.00 93.94 92 ALA A O 1
ATOM 688 N N . ALA A 1 93 ? 9.675 -9.367 -7.871 1.00 93.56 93 ALA A N 1
ATOM 689 C CA . ALA A 1 93 ? 10.446 -9.700 -9.063 1.00 93.56 93 ALA A CA 1
ATOM 690 C C . ALA A 1 93 ? 9.7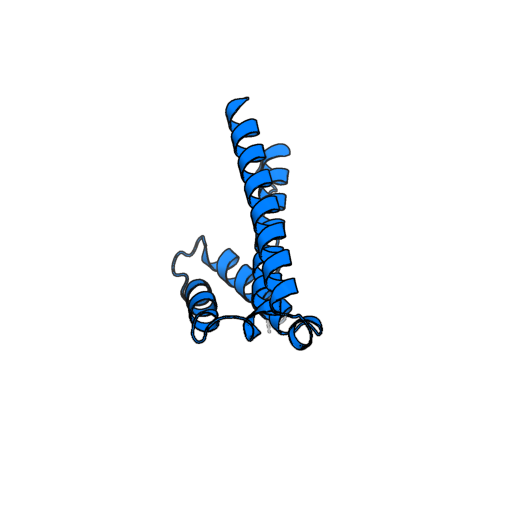62 -10.741 -9.964 1.00 93.56 93 ALA A C 1
ATOM 692 O O . ALA A 1 93 ? 10.103 -10.815 -11.146 1.00 93.56 93 ALA A O 1
ATOM 693 N N . THR A 1 94 ? 8.844 -11.545 -9.420 1.00 94.12 94 THR A N 1
ATOM 694 C CA . THR A 1 94 ? 8.294 -12.734 -10.093 1.00 94.12 94 THR A CA 1
ATOM 695 C C . THR A 1 94 ? 6.783 -12.707 -10.280 1.00 94.12 94 THR A C 1
ATOM 697 O O . THR A 1 94 ? 6.283 -13.501 -11.069 1.00 94.12 94 THR A O 1
ATOM 700 N N . ILE A 1 95 ? 6.058 -11.845 -9.562 1.00 95.00 95 ILE A N 1
ATOM 701 C CA . ILE A 1 95 ? 4.597 -11.771 -9.637 1.00 95.00 95 ILE A CA 1
ATOM 702 C C . ILE A 1 95 ? 4.134 -11.349 -11.037 1.00 95.00 95 ILE A C 1
ATOM 704 O O . ILE A 1 95 ? 4.661 -10.402 -11.633 1.00 95.00 95 ILE A O 1
ATOM 708 N N . SER A 1 96 ? 3.152 -12.068 -11.570 1.00 93.88 96 SER A N 1
ATOM 709 C CA . SER A 1 96 ? 2.537 -11.764 -12.861 1.00 93.88 96 SER A CA 1
ATOM 710 C C . SER A 1 96 ? 1.461 -10.678 -12.753 1.00 93.88 96 SER A C 1
ATOM 712 O O . SER A 1 96 ? 0.954 -10.377 -11.672 1.00 93.88 96 SER A O 1
ATOM 714 N N . SER A 1 97 ? 1.084 -10.093 -13.894 1.00 90.12 97 SER A N 1
ATOM 715 C CA . SER A 1 97 ? -0.030 -9.139 -13.948 1.00 90.12 97 SER A CA 1
ATOM 716 C C . SER A 1 97 ? -1.354 -9.776 -13.513 1.00 90.12 97 SER A C 1
ATOM 718 O O . SER A 1 97 ? -2.127 -9.126 -12.817 1.00 90.12 97 SER A O 1
ATOM 720 N N . ASP A 1 98 ? -1.604 -11.034 -13.886 1.00 94.25 98 ASP A N 1
ATOM 721 C CA . ASP A 1 98 ? -2.844 -11.740 -13.536 1.00 94.25 98 ASP A CA 1
ATOM 722 C C . ASP A 1 98 ? -2.932 -11.998 -12.028 1.00 94.25 98 ASP A C 1
ATOM 724 O O . ASP A 1 98 ? -3.980 -11.788 -11.420 1.00 94.25 98 ASP A O 1
ATOM 728 N N . GLU A 1 99 ? -1.816 -12.380 -11.399 1.00 93.12 99 GLU A N 1
ATOM 729 C CA . GLU A 1 99 ? -1.741 -12.514 -9.941 1.00 93.12 99 GLU A CA 1
ATOM 730 C C . GLU A 1 99 ? -1.954 -11.172 -9.240 1.00 93.12 99 GLU A C 1
ATOM 732 O O . GLU A 1 99 ? -2.686 -11.112 -8.257 1.00 93.12 99 GLU A O 1
ATOM 737 N N . CYS A 1 100 ? -1.368 -10.088 -9.754 1.00 92.19 100 CYS A N 1
ATOM 738 C CA . CYS A 1 100 ? -1.589 -8.753 -9.205 1.00 92.19 100 CYS A CA 1
ATOM 739 C C . CYS A 1 100 ? -3.058 -8.333 -9.270 1.00 9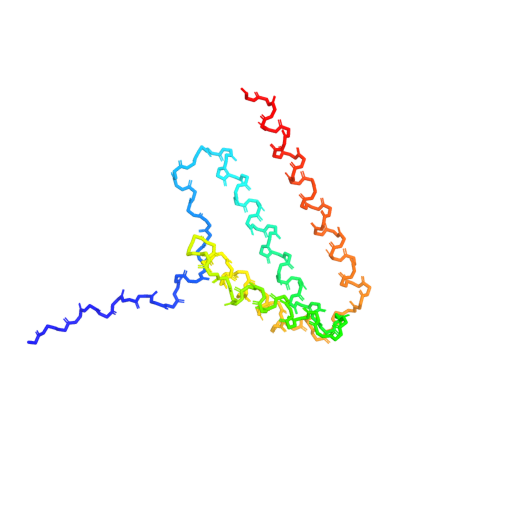2.19 100 CYS A C 1
ATOM 741 O O . CYS A 1 100 ? -3.590 -7.835 -8.280 1.00 92.19 100 CYS A O 1
ATOM 743 N N . THR A 1 101 ? -3.736 -8.574 -10.394 1.00 90.94 10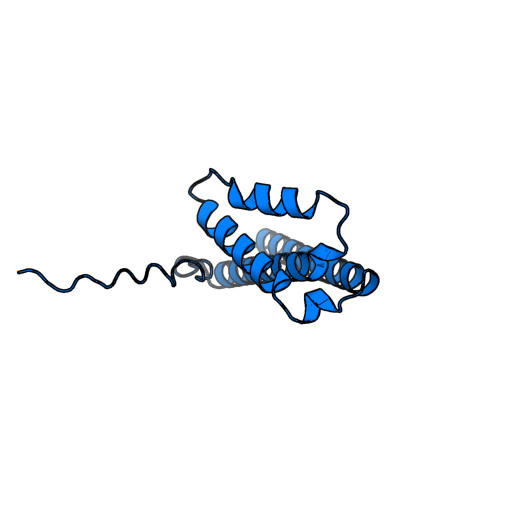1 THR A N 1
ATOM 744 C CA . THR A 1 101 ? -5.176 -8.312 -10.516 1.00 90.94 101 THR A CA 1
ATOM 745 C C . TH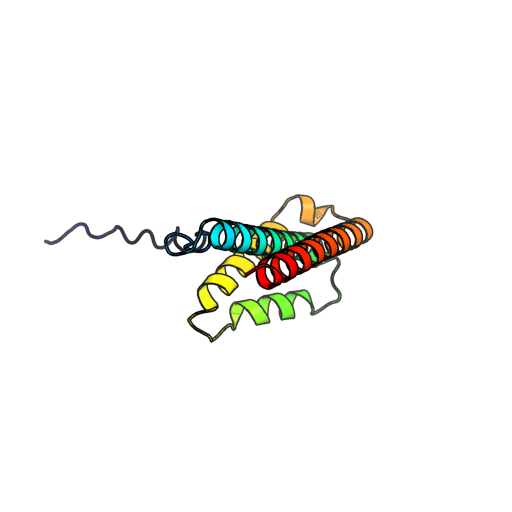R A 1 101 ? -5.974 -9.139 -9.513 1.00 90.94 101 THR A C 1
ATOM 747 O O . THR A 1 101 ? -6.773 -8.579 -8.766 1.00 90.94 101 THR A O 1
ATOM 750 N N . ALA A 1 102 ? -5.712 -10.446 -9.429 1.00 93.19 102 ALA A N 1
ATOM 751 C CA . ALA A 1 102 ? -6.428 -11.338 -8.521 1.00 93.19 102 ALA A CA 1
ATOM 752 C C . ALA A 1 102 ? -6.239 -10.952 -7.042 1.00 93.19 102 ALA A C 1
ATOM 754 O O . ALA A 1 102 ? -7.192 -10.986 -6.263 1.00 93.19 102 ALA A O 1
ATOM 755 N N . GLU A 1 103 ? -5.029 -10.551 -6.638 1.00 91.12 103 GLU A N 1
ATOM 756 C CA . GLU A 1 103 ? -4.781 -10.093 -5.267 1.00 91.12 103 GLU A CA 1
ATOM 757 C C . GLU A 1 103 ? -5.452 -8.756 -4.968 1.00 91.12 103 GLU A C 1
ATOM 759 O O . GLU A 1 103 ? -6.022 -8.590 -3.890 1.00 91.12 103 GLU A O 1
ATOM 764 N N . MET A 1 104 ? -5.431 -7.820 -5.915 1.00 86.94 104 MET A N 1
ATOM 765 C CA . MET A 1 104 ? -6.113 -6.536 -5.760 1.00 86.94 104 MET A CA 1
ATOM 766 C C . MET A 1 104 ? -7.633 -6.711 -5.660 1.00 86.94 104 MET A C 1
ATOM 768 O O . MET A 1 104 ? -8.267 -6.061 -4.826 1.00 86.94 104 MET A O 1
ATOM 772 N N . GLU A 1 105 ? -8.224 -7.612 -6.447 1.00 89.50 105 GLU A N 1
ATOM 773 C CA . GLU A 1 105 ? -9.645 -7.968 -6.355 1.00 89.50 105 GLU A CA 1
ATOM 774 C C . GLU A 1 105 ? -9.981 -8.619 -5.009 1.00 89.50 105 GLU A C 1
ATOM 776 O O . GLU A 1 105 ? -10.952 -8.222 -4.362 1.00 89.50 105 GLU A O 1
ATOM 781 N N . ALA A 1 106 ? -9.154 -9.561 -4.543 1.00 89.19 106 ALA A N 1
ATOM 782 C CA . ALA A 1 106 ? -9.339 -10.211 -3.248 1.00 89.19 106 ALA A CA 1
ATOM 783 C C . ALA A 1 106 ? -9.274 -9.205 -2.089 1.00 89.19 106 ALA A C 1
ATOM 785 O O . ALA A 1 106 ? -10.155 -9.196 -1.232 1.00 89.19 106 ALA A O 1
ATOM 786 N N . ILE A 1 107 ? -8.281 -8.311 -2.089 1.00 84.75 107 ILE A N 1
ATOM 787 C CA . ILE A 1 107 ? -8.140 -7.261 -1.071 1.00 84.75 107 ILE A CA 1
ATOM 788 C C . ILE A 1 107 ? -9.319 -6.285 -1.133 1.00 84.75 107 ILE A C 1
ATOM 790 O O . ILE A 1 107 ? -9.851 -5.897 -0.094 1.00 84.75 107 ILE A O 1
ATOM 794 N N . THR A 1 108 ? -9.778 -5.920 -2.333 1.00 85.38 108 THR A N 1
ATOM 795 C CA . THR A 1 108 ? -10.956 -5.055 -2.498 1.00 85.38 108 THR A CA 1
ATOM 796 C C . THR A 1 108 ? -12.206 -5.707 -1.907 1.00 85.38 108 THR A C 1
ATOM 798 O O . THR A 1 108 ? -12.942 -5.053 -1.170 1.00 85.38 108 THR A O 1
ATOM 801 N N . ALA A 1 109 ? -12.426 -6.998 -2.166 1.00 87.69 109 ALA A N 1
ATOM 802 C CA . ALA A 1 109 ? -13.540 -7.745 -1.591 1.00 87.69 109 ALA A CA 1
ATOM 803 C C . ALA A 1 109 ? -13.434 -7.859 -0.058 1.00 87.69 109 ALA A C 1
ATOM 805 O O . ALA A 1 109 ? -14.430 -7.669 0.640 1.00 87.69 109 ALA A O 1
ATOM 806 N N . GLU A 1 110 ? -12.232 -8.108 0.477 1.00 84.38 110 GLU A N 1
ATOM 807 C CA . GLU A 1 110 ? -11.970 -8.121 1.923 1.00 84.38 110 GLU A CA 1
ATOM 808 C C . GLU A 1 110 ? -12.310 -6.762 2.564 1.00 84.38 110 GLU A C 1
ATOM 810 O O . GLU A 1 110 ? -12.993 -6.719 3.590 1.00 84.38 110 GLU A O 1
ATOM 815 N N . MET A 1 111 ? -11.900 -5.645 1.949 1.00 82.50 111 MET A N 1
ATOM 816 C CA . MET A 1 111 ? -12.207 -4.306 2.464 1.00 82.50 111 MET A CA 1
ATOM 817 C C . MET A 1 111 ? -13.694 -3.955 2.363 1.00 82.50 111 MET A C 1
ATOM 819 O O . MET A 1 111 ? -14.230 -3.339 3.280 1.00 82.50 111 MET A O 1
ATOM 823 N N . GLN A 1 112 ? -14.380 -4.361 1.292 1.00 84.94 112 GLN A N 1
ATOM 824 C CA . GLN A 1 112 ? -15.829 -4.171 1.162 1.00 84.94 112 GLN A CA 1
ATOM 825 C C . GLN A 1 112 ? -16.599 -4.964 2.223 1.00 84.94 112 GLN A C 1
ATOM 827 O O . GLN A 1 112 ? -17.523 -4.436 2.838 1.00 84.94 112 GLN A O 1
ATOM 832 N N . ALA A 1 113 ? -16.198 -6.211 2.485 1.00 84.62 113 ALA A N 1
ATOM 833 C CA . ALA A 1 113 ? -16.787 -7.018 3.550 1.00 84.62 113 ALA A CA 1
ATOM 834 C C . ALA A 1 113 ? -16.530 -6.400 4.933 1.00 84.62 113 ALA A C 1
ATOM 836 O O . ALA A 1 113 ? -17.418 -6.386 5.785 1.00 84.62 113 ALA A O 1
ATOM 837 N N . LEU A 1 114 ? -15.332 -5.850 5.151 1.00 78.81 114 LEU A N 1
ATOM 838 C CA . LEU A 1 114 ? -15.007 -5.131 6.377 1.00 78.81 114 LEU A CA 1
ATOM 839 C C . LEU A 1 114 ? -15.869 -3.875 6.542 1.00 78.81 114 LEU A C 1
ATOM 841 O O . LEU A 1 114 ? -16.416 -3.663 7.620 1.00 78.81 114 LEU A O 1
ATOM 845 N N . GLN A 1 115 ? -16.040 -3.085 5.480 1.00 80.19 115 GLN A N 1
ATOM 846 C CA . GLN A 1 115 ? -16.914 -1.915 5.491 1.00 80.19 115 GLN A CA 1
ATOM 847 C C . GLN A 1 115 ? -18.360 -2.301 5.830 1.00 80.19 115 GLN A C 1
ATOM 849 O O . GLN A 1 115 ? -18.942 -1.711 6.735 1.00 80.19 115 GLN A O 1
ATOM 854 N N . ALA A 1 116 ? -18.909 -3.334 5.184 1.00 82.81 116 ALA A N 1
ATOM 855 C CA . ALA A 1 116 ? -20.262 -3.812 5.463 1.00 82.81 116 ALA A CA 1
ATOM 856 C C . ALA A 1 116 ? -20.432 -4.287 6.918 1.00 82.81 116 ALA A C 1
ATOM 858 O O . ALA A 1 116 ? -21.455 -4.013 7.542 1.00 82.81 116 ALA A O 1
ATOM 859 N N . ASN A 1 117 ? -19.423 -4.956 7.489 1.00 78.75 117 ASN A N 1
ATOM 860 C CA . ASN A 1 117 ? -19.445 -5.369 8.894 1.00 78.75 117 ASN A CA 1
ATOM 861 C C . ASN A 1 117 ? -19.410 -4.173 9.854 1.00 78.75 117 ASN A C 1
ATOM 863 O O . ASN A 1 117 ? -20.090 -4.198 10.878 1.00 78.75 117 ASN A O 1
ATOM 867 N N . ILE A 1 118 ? -18.632 -3.132 9.540 1.00 75.62 118 ILE A N 1
ATOM 868 C CA . ILE A 1 118 ? -18.579 -1.898 10.335 1.00 75.62 118 ILE A CA 1
ATOM 869 C C . ILE A 1 118 ? -19.924 -1.166 10.264 1.00 75.62 118 ILE A C 1
ATOM 871 O O . ILE A 1 118 ? -20.448 -0.768 11.299 1.00 75.62 118 ILE A O 1
ATOM 875 N N . GLU A 1 119 ? -20.509 -1.037 9.070 1.00 77.69 119 GLU A N 1
ATOM 876 C CA . GLU A 1 119 ? -21.820 -0.407 8.867 1.00 77.69 119 GLU A CA 1
ATOM 877 C C . GLU A 1 119 ? -22.940 -1.164 9.593 1.00 77.69 119 GLU A C 1
ATOM 879 O O . GLU A 1 119 ? -23.769 -0.537 10.249 1.00 77.69 119 GLU A O 1
ATOM 884 N N . ALA A 1 120 ? -22.939 -2.500 9.540 1.00 72.94 120 ALA A N 1
ATOM 885 C CA . ALA A 1 120 ? -23.888 -3.324 10.286 1.00 72.94 120 ALA A CA 1
ATOM 886 C C . ALA A 1 120 ? -23.727 -3.137 11.803 1.00 72.94 120 ALA A C 1
ATOM 888 O O . ALA A 1 120 ? -24.709 -2.908 12.500 1.00 72.94 120 ALA A O 1
ATOM 889 N N . SER A 1 121 ? -22.484 -3.134 12.294 1.00 63.50 121 SER A N 1
ATOM 890 C CA . SER A 1 121 ? -22.185 -2.930 13.718 1.00 63.50 121 SER A CA 1
ATOM 891 C C . SER A 1 121 ? -22.555 -1.522 14.205 1.00 63.50 121 SER A C 1
ATOM 893 O O . SER A 1 121 ? -22.861 -1.346 15.375 1.00 63.50 121 SER A O 1
ATOM 895 N N . ALA A 1 122 ? -22.528 -0.518 13.321 1.00 60.41 122 ALA A N 1
ATOM 896 C CA . ALA A 1 122 ? -22.928 0.857 13.622 1.00 60.41 122 ALA A CA 1
ATOM 897 C C . ALA A 1 122 ? -24.452 1.082 13.566 1.00 60.41 122 ALA A C 1
ATOM 899 O O . ALA A 1 122 ? -24.925 2.114 14.031 1.00 60.41 122 ALA A O 1
ATOM 900 N N . ALA A 1 123 ? -25.210 0.155 12.973 1.00 56.44 123 ALA A N 1
ATOM 901 C CA . ALA A 1 123 ? -26.670 0.216 12.880 1.00 56.44 123 ALA A CA 1
ATOM 902 C C . ALA A 1 123 ? -27.388 -0.515 14.033 1.00 56.44 123 ALA A C 1
ATOM 904 O O . ALA A 1 123 ? -28.611 -0.416 14.141 1.00 56.44 123 ALA A O 1
ATOM 905 N N . GLU A 1 124 ? -26.650 -1.263 14.860 1.00 49.56 124 GLU A N 1
ATOM 906 C CA . GLU A 1 124 ? -27.169 -2.026 16.007 1.00 49.56 124 GLU A CA 1
ATOM 907 C C . GLU A 1 124 ? -26.961 -1.323 17.373 1.00 49.56 124 GLU A C 1
ATOM 909 O O . GLU A 1 124 ? -27.434 -1.844 18.385 1.00 49.56 124 GLU A O 1
ATOM 914 N N . ASP A 1 125 ? -26.324 -0.142 17.395 1.00 42.59 125 ASP A N 1
ATOM 915 C CA . ASP A 1 125 ? -26.228 0.803 18.534 1.00 42.59 125 ASP A CA 1
ATOM 916 C C . ASP A 1 125 ? -27.227 1.974 18.385 1.00 42.59 125 ASP A C 1
ATOM 918 O O . ASP A 1 125 ? -27.715 2.488 19.423 1.00 42.59 125 ASP A O 1
#

Sequence (125 aa):
MFSLVLAFAGALALQTPPDTSGLPPEQAKQVNQVFAGMTRMFETLGTCERQFPPGVAEQVRAALANETDPEKKAASEFLLAAYDKGKASPRAATISSDECTAEMEAITAEMQALQANIEASAAED